Protein AF-A0A1I4YGW2-F1 (afdb_monomer)

Sequence (117 aa):
MNTLSDRAMLERALIAIEQVMGKRDAVLGWGVPAGTPAHEATSLCLAAASALVDVAQTLLRQPTESSREVLSAEWQAVIAHTKNAGRTAHQAVLLLATQQNLVAAQGGVLLTGNGKP

Structure (mmCIF, N/CA/C/O backbone):
data_AF-A0A1I4YGW2-F1
#
_entry.id   AF-A0A1I4YGW2-F1
#
loop_
_atom_site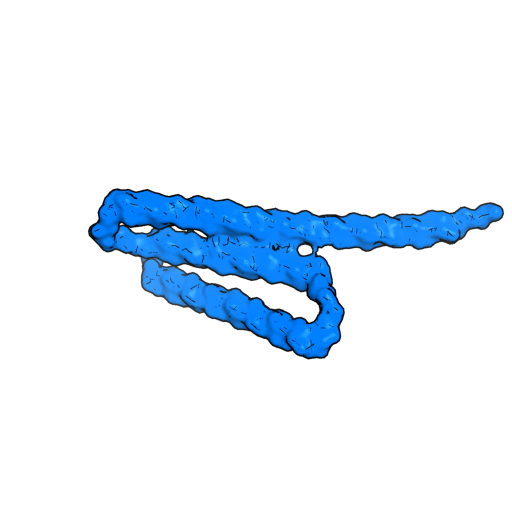.group_PDB
_atom_site.id
_atom_site.type_symbol
_atom_site.label_atom_id
_atom_site.label_alt_id
_atom_site.label_comp_id
_atom_site.label_asym_id
_atom_site.label_entity_id
_atom_site.label_seq_id
_atom_site.pdbx_PDB_ins_code
_atom_site.Cartn_x
_atom_site.Cartn_y
_atom_site.Cartn_z
_atom_site.occupancy
_atom_site.B_iso_or_equiv
_atom_site.auth_seq_id
_atom_site.auth_comp_id
_atom_site.auth_asym_id
_atom_site.auth_atom_id
_atom_site.pdbx_PDB_model_num
ATOM 1 N N . MET A 1 1 ? -22.365 11.095 1.553 1.00 56.12 1 MET A N 1
ATOM 2 C CA . MET A 1 1 ? -21.452 9.937 1.435 1.00 56.12 1 MET A CA 1
ATOM 3 C C . MET A 1 1 ? -22.094 8.772 2.159 1.00 56.12 1 MET A C 1
ATOM 5 O O . MET A 1 1 ? -22.484 8.942 3.308 1.00 56.12 1 MET A O 1
ATOM 9 N N . ASN A 1 2 ? -22.324 7.657 1.467 1.00 78.62 2 ASN A N 1
ATOM 10 C CA . ASN A 1 2 ? -22.909 6.463 2.072 1.00 78.62 2 ASN A CA 1
ATOM 11 C C . ASN A 1 2 ? -21.748 5.583 2.544 1.00 78.62 2 ASN A C 1
ATOM 13 O O . ASN A 1 2 ? -21.188 4.833 1.751 1.00 78.62 2 ASN A O 1
ATOM 17 N N . THR A 1 3 ? -21.373 5.704 3.817 1.00 75.12 3 THR A N 1
ATOM 18 C CA . THR A 1 3 ? -20.160 5.095 4.393 1.00 75.12 3 THR A CA 1
ATOM 19 C C . THR A 1 3 ? -20.089 3.577 4.201 1.00 75.12 3 THR A C 1
ATOM 21 O O . THR A 1 3 ? -19.002 3.028 4.039 1.00 75.12 3 THR A O 1
ATOM 24 N N . LEU A 1 4 ? -21.239 2.896 4.143 1.00 77.12 4 LEU A N 1
ATOM 25 C CA . LEU A 1 4 ? -21.330 1.467 3.823 1.00 77.12 4 LEU A CA 1
ATOM 26 C C . LEU A 1 4 ? -20.957 1.176 2.361 1.00 77.12 4 LEU A C 1
ATOM 28 O O . LEU A 1 4 ? -20.241 0.217 2.082 1.00 77.12 4 LEU A O 1
ATOM 32 N N . SER A 1 5 ? -21.406 2.022 1.430 1.00 88.56 5 SER A N 1
ATOM 33 C CA . SER A 1 5 ? -21.049 1.929 0.010 1.00 88.56 5 SER A CA 1
ATOM 34 C C . SER A 1 5 ? -19.566 2.230 -0.219 1.00 88.56 5 SER A C 1
ATOM 36 O O . SER A 1 5 ? -18.914 1.536 -0.999 1.00 88.56 5 SER A O 1
ATOM 38 N N . ASP A 1 6 ? -19.032 3.234 0.480 1.00 87.44 6 ASP A N 1
ATOM 39 C CA . ASP A 1 6 ? -17.622 3.627 0.391 1.00 87.44 6 ASP A CA 1
ATOM 40 C C . ASP A 1 6 ? -16.718 2.508 0.936 1.00 87.44 6 ASP A C 1
ATOM 42 O O . ASP A 1 6 ? -15.746 2.111 0.293 1.00 87.44 6 ASP A O 1
ATOM 46 N N . ARG A 1 7 ? -17.096 1.893 2.064 1.00 87.25 7 ARG A N 1
ATOM 47 C CA . ARG A 1 7 ? -16.384 0.739 2.631 1.00 87.25 7 ARG A CA 1
ATOM 48 C C . ARG A 1 7 ? -16.393 -0.476 1.701 1.00 87.25 7 ARG A C 1
ATOM 50 O O . ARG A 1 7 ? -15.337 -1.042 1.436 1.00 87.25 7 ARG A O 1
ATOM 57 N N . ALA A 1 8 ? -17.551 -0.830 1.142 1.00 91.38 8 ALA A N 1
ATOM 58 C CA . ALA A 1 8 ? -17.654 -1.933 0.186 1.00 91.38 8 ALA A CA 1
ATOM 59 C C . ALA A 1 8 ? -16.854 -1.672 -1.105 1.00 91.38 8 ALA A C 1
ATOM 61 O O . ALA A 1 8 ? -16.440 -2.605 -1.796 1.00 91.38 8 ALA A O 1
ATOM 62 N N . MET A 1 9 ? -16.656 -0.408 -1.487 1.00 93.88 9 MET A N 1
ATOM 63 C CA . MET A 1 9 ? -15.769 -0.044 -2.593 1.00 93.88 9 MET A CA 1
ATOM 64 C C . MET A 1 9 ? -14.296 -0.269 -2.226 1.00 93.88 9 MET A C 1
ATOM 66 O O . MET A 1 9 ? -13.574 -0.874 -3.015 1.00 93.88 9 MET A O 1
ATOM 70 N N . LEU A 1 10 ? -13.868 0.152 -1.033 1.00 93.25 10 LEU A N 1
ATOM 71 C CA . LEU A 1 10 ? -12.495 -0.046 -0.555 1.00 93.25 10 LEU A CA 1
ATOM 72 C C . LEU A 1 10 ? -12.136 -1.528 -0.388 1.00 93.25 10 LEU A C 1
ATOM 74 O O . LEU A 1 10 ? -11.048 -1.936 -0.779 1.00 93.25 10 LEU A O 1
ATOM 78 N N . GLU A 1 11 ? -13.049 -2.347 0.132 1.00 94.06 11 GLU A N 1
ATOM 79 C CA . GLU A 1 11 ? -12.844 -3.799 0.252 1.00 94.06 11 GLU A CA 1
ATOM 80 C C . GLU A 1 11 ? -12.670 -4.457 -1.127 1.00 94.06 11 GLU A C 1
ATOM 82 O O . GLU A 1 11 ? -11.745 -5.241 -1.338 1.00 94.06 11 GLU A O 1
ATOM 87 N N . ARG A 1 12 ? -13.492 -4.073 -2.115 1.00 94.56 12 ARG A N 1
ATOM 88 C CA . ARG A 1 12 ? -13.336 -4.541 -3.503 1.00 94.56 12 ARG A CA 1
ATOM 89 C C . ARG A 1 12 ? -12.021 -4.084 -4.133 1.00 94.56 12 ARG A C 1
ATOM 91 O O . ARG A 1 12 ? -11.421 -4.848 -4.887 1.00 94.56 12 ARG A O 1
ATOM 98 N N . ALA A 1 13 ? -11.580 -2.863 -3.838 1.00 94.00 13 ALA A N 1
ATOM 99 C CA . ALA A 1 13 ? -10.307 -2.345 -4.325 1.00 94.00 13 ALA A CA 1
ATOM 100 C C . ALA A 1 13 ? -9.123 -3.150 -3.770 1.00 94.00 13 ALA A C 1
ATOM 102 O O . ALA A 1 13 ? -8.248 -3.535 -4.543 1.00 94.00 13 ALA A O 1
ATOM 103 N N . LEU A 1 14 ? -9.130 -3.465 -2.470 1.00 93.62 14 LEU A N 1
ATOM 104 C CA . LEU A 1 14 ? -8.080 -4.270 -1.842 1.00 93.62 14 LEU A CA 1
ATOM 105 C C . LEU A 1 14 ? -7.993 -5.668 -2.471 1.00 93.62 14 LEU A C 1
ATOM 107 O O . LEU A 1 14 ? -6.924 -6.070 -2.923 1.00 93.62 14 LEU A O 1
ATOM 111 N N . ILE A 1 15 ? -9.137 -6.345 -2.620 1.00 95.44 15 ILE A N 1
ATOM 112 C CA . ILE A 1 15 ? -9.214 -7.661 -3.274 1.00 95.44 15 ILE A CA 1
ATOM 113 C C . ILE A 1 15 ? -8.648 -7.601 -4.700 1.00 95.44 15 ILE A C 1
ATOM 115 O O . ILE A 1 15 ? -7.908 -8.489 -5.121 1.00 95.44 15 ILE A O 1
ATOM 119 N N . ALA A 1 16 ? -8.983 -6.561 -5.467 1.00 95.12 16 ALA A N 1
ATOM 120 C CA . ALA A 1 16 ? -8.478 -6.409 -6.828 1.00 95.12 16 ALA A CA 1
ATOM 121 C C . ALA A 1 16 ? -6.950 -6.223 -6.862 1.00 95.12 16 ALA A C 1
ATOM 123 O O . ALA A 1 16 ? -6.285 -6.811 -7.718 1.00 95.12 16 ALA A O 1
ATOM 124 N N . ILE A 1 17 ? -6.386 -5.449 -5.929 1.00 93.69 17 ILE A N 1
ATOM 125 C CA . ILE A 1 17 ? -4.935 -5.253 -5.813 1.00 93.69 17 ILE A CA 1
ATOM 126 C C . ILE A 1 17 ? -4.240 -6.580 -5.482 1.00 93.69 17 ILE A C 1
ATOM 128 O O . ILE A 1 17 ? -3.297 -6.963 -6.177 1.00 93.69 17 ILE A O 1
ATOM 132 N N . GLU A 1 18 ? -4.744 -7.322 -4.496 1.00 91.94 18 GLU A N 1
ATOM 133 C CA . GLU A 1 18 ? -4.201 -8.626 -4.095 1.00 91.94 18 GLU A CA 1
ATOM 134 C C . GLU A 1 18 ? -4.258 -9.652 -5.233 1.00 91.94 18 GLU A C 1
ATOM 136 O O . GLU A 1 18 ? -3.293 -10.377 -5.474 1.00 91.94 18 GLU A O 1
ATOM 141 N N . GLN A 1 19 ? -5.349 -9.675 -6.005 1.00 92.31 19 GLN A N 1
ATOM 142 C CA . GLN A 1 19 ? -5.460 -10.534 -7.186 1.00 92.31 19 GLN A CA 1
ATOM 143 C C . GLN A 1 19 ? -4.423 -10.191 -8.256 1.00 92.31 19 GLN A C 1
ATOM 145 O O . GLN A 1 19 ? -3.878 -11.091 -8.899 1.00 92.31 19 GLN A O 1
ATOM 150 N N . VAL A 1 20 ? -4.155 -8.902 -8.484 1.00 90.56 20 VAL A N 1
ATOM 151 C CA . VAL A 1 20 ? -3.119 -8.471 -9.430 1.00 90.56 20 VAL A CA 1
ATOM 152 C C . VAL A 1 20 ? -1.739 -8.886 -8.926 1.00 90.56 20 VAL A C 1
ATOM 154 O O . VAL A 1 20 ? -0.954 -9.408 -9.716 1.00 90.56 20 VAL A O 1
ATOM 157 N N . MET A 1 21 ? -1.454 -8.716 -7.633 1.00 86.94 21 MET A N 1
ATOM 158 C CA . MET A 1 21 ? -0.195 -9.159 -7.024 1.00 86.94 21 MET A CA 1
ATOM 159 C C . MET A 1 21 ? -0.011 -10.678 -7.150 1.00 86.94 21 MET A C 1
ATOM 161 O O . MET A 1 21 ? 0.982 -11.123 -7.718 1.00 86.94 21 MET A O 1
ATOM 165 N N . GLY A 1 22 ? -1.011 -11.476 -6.765 1.00 85.12 22 GLY A N 1
ATOM 166 C CA . GLY A 1 22 ? -0.937 -12.938 -6.845 1.00 85.12 22 GLY A CA 1
ATOM 167 C C . GLY A 1 22 ? -0.776 -13.469 -8.275 1.00 85.12 22 GLY A C 1
ATOM 168 O O . GLY A 1 22 ? 0.004 -14.389 -8.514 1.00 85.12 22 GLY A O 1
ATOM 169 N N . LYS A 1 23 ? -1.448 -12.856 -9.263 1.00 85.44 23 LYS A N 1
ATOM 170 C CA . LYS A 1 23 ? -1.248 -13.196 -10.686 1.00 85.44 23 LYS A CA 1
ATOM 171 C C . LYS A 1 23 ? 0.182 -12.926 -11.145 1.00 85.44 23 LYS A C 1
ATOM 173 O O . LYS A 1 23 ? 0.715 -13.682 -11.950 1.00 85.44 23 LYS A O 1
ATOM 178 N N . ARG A 1 24 ? 0.798 -11.849 -10.660 1.00 77.62 24 ARG A N 1
ATOM 179 C CA . ARG A 1 24 ? 2.168 -11.472 -11.021 1.00 77.62 24 ARG A CA 1
ATOM 180 C C . ARG A 1 24 ? 3.197 -12.412 -10.402 1.00 77.62 24 ARG A C 1
ATOM 182 O O . ARG A 1 24 ? 4.113 -12.823 -11.108 1.00 77.62 24 ARG A O 1
ATOM 189 N N . ASP A 1 25 ? 3.007 -12.799 -9.145 1.00 76.38 25 ASP A N 1
ATOM 190 C CA . ASP A 1 25 ? 3.884 -13.757 -8.463 1.00 76.38 25 ASP A CA 1
ATOM 191 C C . ASP A 1 25 ? 3.798 -15.150 -9.106 1.00 76.38 25 ASP A C 1
ATOM 193 O O . ASP A 1 25 ? 4.815 -15.813 -9.315 1.00 76.38 25 ASP A O 1
ATOM 197 N N . ALA A 1 26 ? 2.597 -15.561 -9.531 1.00 77.00 26 ALA A N 1
ATOM 198 C CA . ALA A 1 26 ? 2.399 -16.810 -10.265 1.00 77.00 26 ALA A CA 1
ATOM 199 C C . ALA A 1 26 ? 3.158 -16.845 -11.606 1.00 77.00 26 ALA A C 1
ATOM 201 O O . ALA A 1 26 ? 3.667 -17.896 -11.986 1.00 77.00 26 ALA A O 1
ATOM 202 N N . VAL A 1 27 ? 3.280 -15.707 -12.303 1.00 67.94 27 VAL A N 1
ATOM 203 C CA . VAL A 1 27 ? 4.063 -15.597 -13.551 1.00 67.94 27 VAL A CA 1
ATOM 204 C C . VAL A 1 27 ? 5.571 -15.736 -13.292 1.00 67.94 27 VAL A C 1
ATOM 206 O O . VAL A 1 27 ? 6.284 -16.279 -14.133 1.00 67.94 27 VAL A O 1
ATOM 209 N N . LEU A 1 28 ? 6.068 -15.303 -12.128 1.00 65.06 28 LEU A N 1
ATOM 210 C CA . LEU A 1 28 ? 7.486 -15.420 -11.759 1.00 65.06 28 LEU A CA 1
ATOM 211 C C . LEU A 1 28 ? 7.886 -16.835 -11.318 1.00 65.06 28 LEU A C 1
ATOM 213 O O . LEU A 1 28 ? 9.018 -17.253 -11.562 1.00 65.06 28 LEU A O 1
ATOM 217 N N . GLY A 1 29 ? 6.964 -17.596 -10.719 1.00 60.34 29 GLY A N 1
ATOM 218 C CA . GLY A 1 29 ? 7.213 -18.969 -10.256 1.00 60.34 29 GLY A CA 1
ATOM 219 C C . GLY A 1 29 ? 7.596 -19.969 -11.359 1.00 60.34 29 GLY A C 1
ATOM 220 O O . GLY A 1 29 ? 8.064 -21.061 -11.053 1.00 60.34 29 GLY A O 1
ATOM 221 N N . TRP A 1 30 ? 7.447 -19.601 -12.636 1.00 59.94 30 TRP A N 1
ATOM 222 C CA . TRP A 1 30 ? 7.727 -20.448 -13.804 1.00 59.94 30 TRP A CA 1
ATOM 223 C C . TRP A 1 30 ? 9.163 -20.312 -14.353 1.00 59.94 30 TRP A C 1
ATOM 225 O O . TRP A 1 30 ? 9.416 -20.620 -15.516 1.00 59.94 30 TRP A O 1
ATOM 235 N N . GLY A 1 31 ? 10.126 -19.878 -13.530 1.00 55.25 31 GLY A N 1
ATOM 236 C CA . GLY A 1 31 ? 11.552 -19.859 -13.900 1.00 55.25 31 GLY A CA 1
ATOM 237 C C . GLY A 1 31 ? 11.976 -18.668 -14.767 1.00 55.25 31 GLY A C 1
ATOM 238 O O . GLY A 1 31 ? 12.958 -18.755 -15.504 1.00 55.25 31 GLY A O 1
ATOM 239 N N . VAL A 1 32 ? 11.246 -17.554 -14.690 1.00 54.84 32 VAL A N 1
ATOM 240 C CA . VAL A 1 32 ? 11.587 -16.300 -15.379 1.00 54.84 32 VAL A CA 1
ATOM 241 C C . VAL A 1 32 ? 12.748 -15.611 -14.635 1.00 54.84 32 VAL A C 1
ATOM 243 O O . VAL A 1 32 ? 12.734 -15.592 -13.402 1.00 54.84 32 VAL A O 1
ATOM 246 N N . PRO A 1 33 ? 13.761 -15.044 -15.329 1.00 53.12 33 PRO A N 1
ATOM 247 C CA . PRO A 1 33 ? 14.867 -14.343 -14.674 1.00 53.12 33 PRO A CA 1
ATOM 248 C C . PRO A 1 33 ? 14.346 -13.163 -13.843 1.00 53.12 33 PRO A C 1
ATOM 250 O O . PRO A 1 33 ? 13.279 -12.632 -14.147 1.00 53.12 33 PRO A O 1
ATOM 253 N N . ALA A 1 34 ? 15.112 -12.766 -12.820 1.00 59.47 34 ALA A N 1
ATOM 254 C CA . ALA A 1 34 ? 14.833 -11.671 -11.884 1.00 59.47 34 ALA A CA 1
ATOM 255 C C . ALA A 1 34 ? 13.937 -10.557 -12.467 1.00 59.47 34 ALA A C 1
ATOM 257 O O . ALA A 1 34 ? 14.219 -10.020 -13.541 1.00 59.47 34 ALA A O 1
ATOM 258 N N . GLY A 1 35 ? 12.850 -10.236 -11.752 1.00 68.38 35 GLY A N 1
ATOM 259 C CA . GLY A 1 35 ? 11.825 -9.293 -12.199 1.00 68.38 35 GLY A CA 1
ATOM 260 C C . GLY A 1 35 ? 12.428 -7.995 -12.736 1.00 68.38 35 GLY A C 1
ATOM 261 O O . GLY A 1 35 ? 13.309 -7.403 -12.121 1.00 68.38 35 GLY A O 1
ATOM 262 N N . THR A 1 36 ? 11.966 -7.560 -13.909 1.00 82.44 36 THR A N 1
ATOM 263 C CA . THR A 1 36 ? 12.435 -6.311 -14.526 1.00 82.44 36 THR A CA 1
ATOM 264 C C . THR A 1 36 ? 12.208 -5.111 -13.591 1.00 82.44 36 THR A C 1
ATOM 266 O O . THR A 1 36 ? 11.280 -5.146 -12.779 1.00 82.44 36 THR A O 1
ATOM 269 N N . PRO A 1 37 ? 12.953 -3.999 -13.735 1.00 84.88 37 PRO A N 1
ATOM 270 C CA . PRO A 1 37 ? 12.712 -2.801 -12.925 1.00 84.88 37 PRO A CA 1
ATOM 271 C C . PRO A 1 37 ? 11.268 -2.283 -13.041 1.00 84.88 37 PRO A C 1
ATOM 273 O O . PRO A 1 37 ? 10.679 -1.838 -12.062 1.00 84.88 37 PRO A O 1
ATOM 276 N N . ALA A 1 38 ? 10.644 -2.426 -14.215 1.00 85.06 38 ALA A N 1
ATOM 277 C CA . ALA A 1 38 ? 9.228 -2.119 -14.415 1.00 85.06 38 ALA A CA 1
ATOM 278 C C . ALA A 1 38 ? 8.295 -3.043 -13.610 1.00 85.06 38 ALA A C 1
ATOM 280 O O . ALA A 1 38 ? 7.276 -2.598 -13.069 1.00 85.06 38 ALA A O 1
ATOM 281 N N . HIS A 1 39 ? 8.639 -4.330 -13.508 1.00 85.62 39 HIS A N 1
ATOM 282 C CA . HIS A 1 39 ? 7.923 -5.263 -12.651 1.00 85.62 39 HIS A CA 1
ATOM 283 C C . HIS A 1 39 ? 8.028 -4.818 -11.189 1.00 85.62 39 HIS A C 1
ATOM 285 O O . HIS A 1 39 ? 7.000 -4.554 -10.571 1.00 85.62 39 HIS A O 1
ATOM 291 N N . GLU A 1 40 ? 9.236 -4.666 -10.654 1.00 88.88 40 GLU A N 1
ATOM 292 C CA . GLU A 1 40 ? 9.449 -4.273 -9.258 1.00 88.88 40 GLU A CA 1
ATOM 293 C C . GLU A 1 40 ? 8.793 -2.921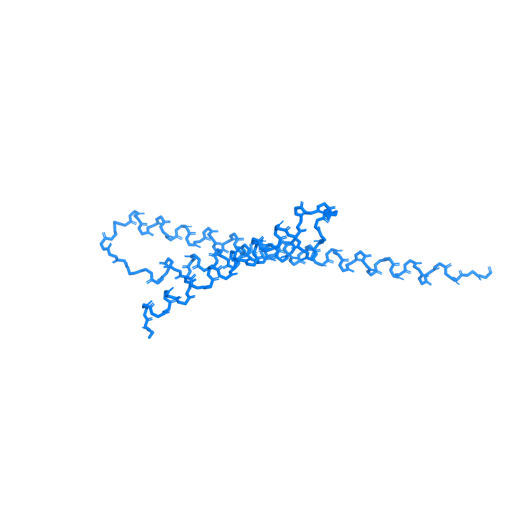 -8.927 1.00 88.88 40 GLU A C 1
ATOM 295 O O . GLU A 1 40 ? 8.064 -2.820 -7.940 1.00 88.88 40 GLU A O 1
ATOM 300 N N . ALA A 1 41 ? 8.911 -1.922 -9.808 1.00 90.12 41 ALA A N 1
ATOM 301 C CA . ALA A 1 41 ? 8.235 -0.632 -9.656 1.00 90.12 41 ALA A CA 1
ATOM 302 C C . ALA A 1 41 ? 6.711 -0.777 -9.553 1.00 90.12 41 ALA A C 1
ATOM 304 O O . ALA A 1 41 ? 6.070 -0.120 -8.735 1.00 90.12 41 ALA A O 1
ATOM 305 N N . THR A 1 42 ? 6.111 -1.672 -10.340 1.00 90.19 42 THR A N 1
ATOM 306 C CA . THR A 1 42 ? 4.667 -1.902 -10.245 1.00 90.19 42 THR A CA 1
ATOM 307 C C . THR A 1 42 ? 4.289 -2.605 -8.937 1.00 90.19 42 THR A C 1
ATOM 309 O O . THR A 1 42 ? 3.260 -2.273 -8.358 1.00 90.19 42 THR A O 1
ATOM 312 N N . SER A 1 43 ? 5.105 -3.541 -8.440 1.00 90.69 43 SER A N 1
ATOM 313 C CA . SER A 1 43 ? 4.867 -4.188 -7.141 1.00 90.69 43 SER A CA 1
ATOM 314 C C . SER A 1 43 ? 4.941 -3.173 -5.993 1.00 90.69 43 SER A C 1
ATOM 316 O O . SER A 1 43 ? 4.081 -3.173 -5.115 1.00 90.69 43 SER A O 1
ATOM 318 N N . LEU A 1 44 ? 5.895 -2.239 -6.056 1.00 91.88 44 LEU A N 1
ATOM 319 C CA . LEU A 1 44 ? 5.992 -1.105 -5.133 1.00 91.88 44 LEU A CA 1
ATOM 320 C C . LEU A 1 44 ? 4.742 -0.205 -5.208 1.00 91.88 44 LEU A C 1
ATOM 322 O O . LEU A 1 44 ? 4.161 0.135 -4.178 1.00 91.88 44 LEU A O 1
ATOM 326 N N . CYS A 1 45 ? 4.263 0.130 -6.408 1.00 93.25 45 CYS A N 1
ATOM 327 C CA . CYS A 1 45 ? 3.036 0.918 -6.571 1.00 93.25 45 CYS A CA 1
ATOM 328 C C . CYS A 1 45 ? 1.788 0.206 -6.024 1.00 93.25 45 CYS A C 1
ATOM 330 O O . CYS A 1 45 ? 0.951 0.850 -5.394 1.00 93.25 45 CYS A O 1
ATOM 332 N N . LEU A 1 46 ? 1.661 -1.109 -6.229 1.00 93.19 46 LEU A N 1
ATOM 333 C CA . LEU A 1 46 ? 0.543 -1.897 -5.696 1.00 93.19 46 LEU A CA 1
ATOM 334 C C . LEU A 1 46 ? 0.582 -1.954 -4.164 1.00 93.19 46 LEU A C 1
ATOM 336 O O . LEU A 1 46 ? -0.442 -1.733 -3.526 1.00 93.19 46 LEU A O 1
ATOM 340 N N . ALA A 1 47 ? 1.763 -2.138 -3.568 1.00 92.56 47 ALA A N 1
ATOM 341 C CA . ALA A 1 47 ? 1.931 -2.092 -2.116 1.00 92.56 47 ALA A CA 1
ATOM 342 C C . ALA A 1 47 ? 1.581 -0.710 -1.531 1.00 92.56 47 ALA A C 1
ATOM 344 O O . ALA A 1 47 ? 0.909 -0.619 -0.501 1.00 92.56 47 ALA A O 1
ATOM 345 N N . ALA A 1 48 ? 1.985 0.373 -2.205 1.00 92.94 48 ALA A N 1
ATOM 346 C CA . ALA A 1 48 ? 1.600 1.728 -1.817 1.00 92.94 48 ALA A CA 1
ATOM 347 C C . ALA A 1 48 ? 0.078 1.938 -1.908 1.00 92.94 48 ALA A C 1
ATOM 349 O O . ALA A 1 48 ? -0.511 2.539 -1.010 1.00 92.94 48 ALA A O 1
ATOM 350 N N . ALA A 1 49 ? -0.565 1.412 -2.955 1.00 94.00 49 ALA A N 1
ATOM 351 C CA . ALA A 1 49 ? -2.012 1.485 -3.125 1.00 94.00 49 ALA A CA 1
ATOM 352 C C . ALA A 1 49 ? -2.766 0.731 -2.016 1.00 94.00 49 ALA A C 1
ATOM 354 O O . ALA A 1 49 ? -3.691 1.303 -1.441 1.00 94.00 49 ALA A O 1
ATOM 355 N N . SER A 1 50 ? -2.347 -0.488 -1.655 1.00 93.25 50 SER A N 1
ATOM 356 C CA . SER A 1 50 ? -2.945 -1.237 -0.536 1.00 93.25 50 SER A CA 1
ATOM 357 C C . SER A 1 50 ? -2.856 -0.462 0.779 1.00 93.25 50 SER A C 1
ATOM 359 O O . SER A 1 50 ? -3.866 -0.276 1.452 1.00 93.25 50 SER A O 1
ATOM 361 N N . ALA A 1 51 ? -1.684 0.100 1.097 1.00 92.75 51 ALA A N 1
ATOM 362 C CA . ALA A 1 51 ? -1.502 0.886 2.318 1.00 92.75 51 ALA A CA 1
ATOM 363 C C . ALA A 1 51 ? -2.403 2.137 2.371 1.00 92.75 51 ALA A C 1
ATOM 365 O O . ALA A 1 51 ? -2.852 2.534 3.446 1.00 92.75 51 ALA A O 1
ATOM 366 N N . LEU A 1 52 ? -2.692 2.767 1.226 1.00 92.94 52 LEU A N 1
ATOM 367 C CA . LEU A 1 52 ? -3.631 3.894 1.157 1.00 92.94 52 LEU A CA 1
ATOM 368 C C . LEU A 1 52 ? -5.090 3.454 1.327 1.00 92.94 52 LEU A C 1
ATOM 370 O O . LEU A 1 52 ? -5.879 4.191 1.922 1.00 92.94 52 LEU A O 1
ATOM 374 N N . VAL A 1 53 ? -5.452 2.261 0.846 1.00 92.88 53 VAL A N 1
ATOM 375 C CA . VAL A 1 53 ? -6.775 1.672 1.095 1.00 92.88 53 VAL A CA 1
ATOM 376 C C . VAL A 1 53 ? -6.966 1.402 2.590 1.00 92.88 53 VAL A C 1
ATOM 378 O O . VAL A 1 53 ? -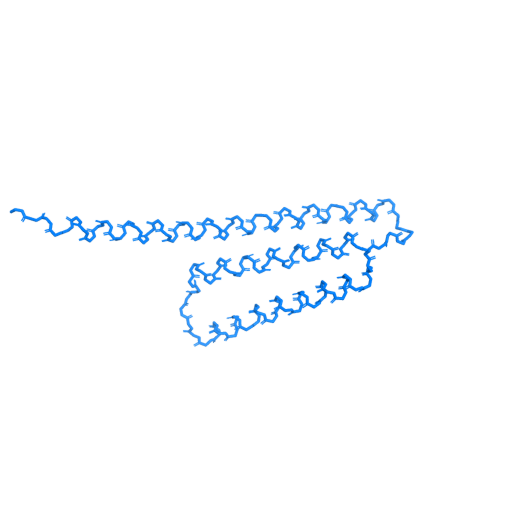8.009 1.773 3.129 1.00 92.88 53 VAL A O 1
ATOM 381 N N . ASP A 1 54 ? -5.954 0.877 3.286 1.00 89.94 54 ASP A N 1
ATOM 382 C CA . ASP A 1 54 ? -6.000 0.652 4.741 1.00 89.94 54 ASP A CA 1
ATOM 383 C C . ASP A 1 54 ? -6.184 1.963 5.527 1.00 89.94 54 ASP A C 1
ATOM 385 O O . ASP A 1 54 ? -6.977 2.043 6.473 1.00 89.94 54 ASP A O 1
ATOM 389 N N . VAL A 1 55 ? -5.499 3.032 5.101 1.00 91.50 55 VAL A N 1
ATOM 390 C CA . VAL A 1 55 ? -5.686 4.383 5.655 1.00 91.50 55 VAL A CA 1
ATOM 391 C C . VAL A 1 55 ? -7.122 4.859 5.446 1.00 91.50 55 VAL A C 1
ATOM 393 O O . VAL A 1 55 ? -7.761 5.309 6.397 1.00 91.50 55 VAL A O 1
ATOM 396 N N . ALA A 1 56 ? -7.659 4.731 4.230 1.00 90.81 56 ALA A N 1
ATOM 397 C CA . ALA A 1 56 ? -9.026 5.143 3.925 1.00 90.81 56 ALA A CA 1
ATOM 398 C C . ALA A 1 56 ? -10.062 4.357 4.749 1.00 90.81 56 ALA A C 1
ATOM 400 O O . ALA A 1 56 ? -11.005 4.947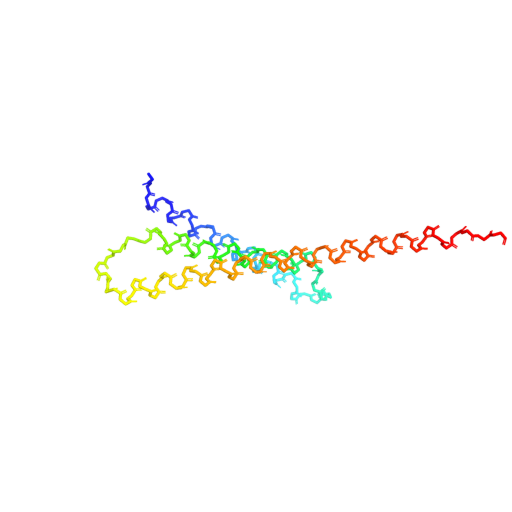 5.277 1.00 90.81 56 ALA A O 1
ATOM 401 N N . GLN A 1 57 ? -9.864 3.047 4.929 1.00 89.75 57 GLN A N 1
ATOM 402 C CA . GLN A 1 57 ? -10.720 2.216 5.780 1.00 89.75 57 GLN A CA 1
ATOM 403 C C . GLN A 1 57 ? -10.655 2.632 7.253 1.00 89.75 57 GLN A C 1
ATOM 405 O O . GLN A 1 57 ? -11.687 2.657 7.926 1.00 89.75 57 GLN A O 1
ATOM 410 N N . THR A 1 58 ? -9.464 2.981 7.748 1.00 88.06 58 THR A N 1
ATOM 411 C CA . THR A 1 58 ? -9.270 3.464 9.124 1.00 88.06 58 THR A CA 1
ATOM 412 C C . THR A 1 58 ? -9.982 4.799 9.341 1.00 88.06 58 THR A C 1
ATOM 414 O O . THR A 1 58 ? -10.693 4.956 10.327 1.00 88.06 58 THR A O 1
ATOM 417 N N . LEU A 1 59 ? -9.881 5.731 8.388 1.00 87.50 59 LEU A N 1
ATOM 418 C CA . LEU A 1 59 ? -10.533 7.045 8.466 1.00 87.50 59 LEU A CA 1
ATOM 419 C C . LEU A 1 59 ? -12.063 6.984 8.339 1.00 87.50 59 LEU A C 1
ATOM 421 O O . LEU A 1 59 ? -12.758 7.820 8.913 1.00 87.50 59 LEU A O 1
ATOM 425 N N . LEU A 1 60 ? -12.600 6.019 7.586 1.00 86.88 60 LEU A N 1
ATOM 426 C CA . LEU A 1 60 ? -14.048 5.815 7.446 1.00 86.88 60 LEU A CA 1
ATOM 427 C C . LEU A 1 60 ? -14.669 5.041 8.614 1.00 86.88 60 LEU A C 1
ATOM 429 O O . LEU A 1 60 ? -15.898 4.968 8.718 1.00 86.88 60 LEU A O 1
ATOM 433 N N . ARG A 1 61 ? -13.851 4.437 9.482 1.00 82.56 61 ARG A N 1
ATOM 434 C CA . ARG A 1 61 ? -14.338 3.736 10.666 1.00 82.56 61 ARG A CA 1
ATOM 435 C C . ARG A 1 61 ? -14.932 4.765 11.629 1.00 82.56 61 ARG A C 1
ATOM 437 O O . ARG A 1 61 ? -14.275 5.726 12.013 1.00 82.56 61 ARG A O 1
ATOM 444 N N . GLN A 1 62 ? -16.195 4.578 12.009 1.00 71.62 62 GLN A N 1
ATOM 445 C CA . GLN A 1 62 ? -16.799 5.423 13.035 1.00 71.62 62 GLN A CA 1
ATOM 446 C C . GLN A 1 62 ? -16.105 5.150 14.376 1.00 71.62 62 GLN A C 1
ATOM 448 O O . GLN A 1 62 ? -15.955 3.978 14.730 1.00 71.62 62 GLN A O 1
ATOM 453 N N . PRO A 1 63 ? -15.695 6.185 15.126 1.00 64.31 63 PRO A N 1
ATOM 454 C CA . PRO A 1 63 ? -15.150 6.001 16.462 1.00 64.31 63 PRO A CA 1
ATOM 455 C C . PRO A 1 63 ? -16.269 5.525 17.400 1.00 64.31 63 PRO A C 1
ATOM 457 O O . PRO A 1 63 ? -17.028 6.319 17.948 1.00 64.31 63 PRO A O 1
ATOM 460 N N . THR A 1 64 ? -16.409 4.213 17.558 1.00 65.00 64 THR A N 1
ATOM 461 C CA . THR A 1 64 ? -17.240 3.589 18.597 1.00 65.00 64 THR A CA 1
ATOM 462 C C . THR A 1 64 ? -16.483 3.623 19.910 1.00 65.00 64 THR A C 1
ATOM 464 O O . THR A 1 64 ? -15.509 2.892 20.003 1.00 65.00 64 THR A O 1
ATOM 467 N N . GLU A 1 65 ? -16.897 4.458 20.873 1.00 61.78 65 GLU A N 1
ATOM 468 C CA . GLU A 1 65 ? -16.381 4.541 22.262 1.00 61.78 65 GLU A CA 1
ATOM 469 C C . GLU A 1 65 ? -14.916 4.085 22.459 1.00 61.78 65 GLU A C 1
ATOM 471 O O . GLU A 1 65 ? -14.582 3.344 23.383 1.00 61.78 65 GLU A O 1
ATOM 476 N N . SER A 1 66 ? -14.016 4.507 21.568 1.00 71.81 66 SER A N 1
ATOM 477 C CA . SER A 1 66 ? -12.610 4.123 21.643 1.00 71.81 66 SER A CA 1
ATOM 478 C C . SER A 1 66 ? -11.949 4.970 22.718 1.00 71.81 66 SER A C 1
ATOM 480 O O . SER A 1 66 ? -12.112 6.194 22.740 1.00 71.81 66 SER A O 1
ATOM 482 N N . SER A 1 67 ? -11.173 4.344 23.605 1.00 83.25 67 SER A N 1
ATOM 483 C CA . SER A 1 67 ? -10.378 5.098 24.572 1.00 83.25 67 SER A CA 1
ATOM 484 C C . SER A 1 67 ? -9.419 6.050 23.840 1.00 83.25 67 SER A C 1
ATOM 486 O O . SER A 1 67 ? -9.037 5.823 22.685 1.00 83.25 67 SER A O 1
ATOM 488 N N . ARG A 1 68 ? -9.006 7.135 24.505 1.00 83.88 68 ARG A N 1
ATOM 489 C CA . ARG A 1 68 ? -8.081 8.124 23.924 1.00 83.88 68 ARG A CA 1
ATOM 490 C C . ARG A 1 68 ? -6.779 7.467 23.445 1.00 83.88 68 ARG A C 1
ATOM 492 O O . ARG 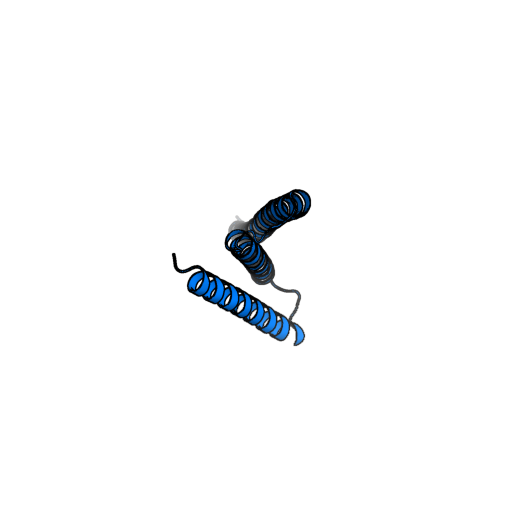A 1 68 ? -6.200 7.901 22.452 1.00 83.88 68 ARG A O 1
ATOM 499 N N . GLU A 1 69 ? -6.335 6.420 24.131 1.00 87.38 69 GLU A N 1
ATOM 500 C CA . GLU A 1 69 ? -5.142 5.640 23.805 1.00 87.38 69 GLU A CA 1
ATOM 501 C C . GLU A 1 69 ? -5.320 4.865 22.495 1.00 87.38 69 GLU A C 1
ATOM 503 O O . GLU A 1 69 ? -4.428 4.900 21.648 1.00 87.38 69 GLU A O 1
ATOM 508 N N . VAL A 1 70 ? -6.484 4.233 22.293 1.00 85.06 70 VAL A N 1
ATOM 509 C CA . VAL A 1 70 ? -6.821 3.523 21.046 1.00 85.06 70 VAL A CA 1
ATOM 510 C C . VAL A 1 70 ? -6.847 4.497 19.875 1.00 85.06 70 VAL A C 1
ATOM 512 O O . VAL A 1 70 ? -6.196 4.255 18.862 1.00 85.06 70 VAL A O 1
ATOM 515 N N . LEU A 1 71 ? -7.512 5.643 20.041 1.00 85.12 71 LEU A N 1
ATOM 516 C CA . LEU A 1 71 ? -7.574 6.667 19.000 1.00 85.12 71 LEU A CA 1
ATOM 517 C C . LEU A 1 71 ? -6.177 7.209 18.653 1.00 85.12 71 LEU A C 1
ATOM 519 O O . LEU A 1 71 ? -5.854 7.411 17.484 1.00 85.12 71 LEU A O 1
ATOM 523 N N . SER A 1 72 ? -5.324 7.423 19.659 1.00 88.75 72 SER A N 1
ATOM 524 C CA . SER A 1 72 ? -3.933 7.844 19.450 1.00 88.75 72 SER A CA 1
ATOM 525 C C . SER A 1 72 ? -3.139 6.809 18.645 1.00 88.75 72 SER A C 1
ATOM 527 O O . SER A 1 72 ? -2.443 7.170 17.694 1.00 88.75 72 SER A O 1
ATOM 529 N N . ALA A 1 73 ? -3.278 5.520 18.972 1.00 88.06 73 ALA A N 1
ATOM 530 C CA . ALA A 1 73 ? -2.623 4.437 18.242 1.00 88.06 73 ALA A CA 1
ATOM 531 C C . ALA A 1 73 ? -3.108 4.338 16.784 1.00 88.06 73 ALA A C 1
ATOM 533 O O . ALA A 1 73 ? -2.284 4.186 15.881 1.00 88.06 73 ALA A O 1
ATOM 534 N N . GLU A 1 74 ? -4.412 4.495 16.536 1.00 87.06 74 GLU A N 1
ATOM 535 C CA . GLU A 1 74 ? -4.982 4.522 15.182 1.00 87.06 74 GLU A CA 1
ATOM 536 C C . GLU A 1 74 ? -4.422 5.686 14.352 1.00 87.06 74 GLU A C 1
ATOM 538 O O . GLU A 1 74 ? -3.992 5.485 13.215 1.00 87.06 74 GLU A O 1
ATOM 543 N N . TRP A 1 75 ? -4.322 6.890 14.926 1.00 90.00 75 TRP A N 1
ATOM 544 C CA . TRP A 1 75 ? -3.705 8.029 14.238 1.00 90.00 75 TRP A CA 1
ATOM 545 C C . TRP A 1 75 ? -2.224 7.806 13.927 1.00 90.00 75 TRP A C 1
ATOM 547 O O . TRP A 1 75 ? -1.765 8.156 12.836 1.00 90.00 75 TRP A O 1
ATOM 557 N N . GLN A 1 76 ? -1.468 7.196 14.844 1.00 92.12 76 GLN A N 1
ATOM 558 C CA . GLN A 1 76 ? -0.070 6.842 14.580 1.00 92.12 76 GLN A CA 1
ATOM 559 C C . GLN A 1 76 ? 0.047 5.817 13.448 1.00 92.12 76 GLN A C 1
ATOM 561 O O . GLN A 1 76 ? 0.906 5.970 12.576 1.00 92.12 76 GLN A O 1
ATOM 566 N N . ALA A 1 77 ? -0.843 4.822 13.410 1.00 88.50 77 ALA A N 1
ATOM 567 C CA . ALA A 1 77 ? -0.899 3.850 12.325 1.00 88.50 77 ALA A CA 1
ATOM 568 C C . ALA A 1 77 ? -1.204 4.530 10.981 1.00 88.50 77 ALA A C 1
ATOM 570 O O . ALA A 1 77 ? -0.470 4.322 10.015 1.00 88.50 77 ALA A O 1
ATOM 571 N N . VAL A 1 78 ? -2.201 5.421 10.921 1.00 92.06 78 VAL A N 1
ATOM 572 C CA . VAL A 1 78 ? -2.539 6.192 9.708 1.00 92.06 78 VAL A CA 1
ATOM 573 C C . VAL A 1 78 ? -1.334 6.979 9.185 1.00 92.06 78 VAL A C 1
ATOM 575 O O . VAL A 1 78 ? -1.020 6.931 7.991 1.00 92.06 78 VAL A O 1
ATOM 578 N N . ILE A 1 79 ? -0.615 7.671 10.073 1.00 92.31 79 ILE A N 1
ATOM 579 C CA . ILE A 1 79 ? 0.592 8.426 9.713 1.00 92.31 79 ILE A CA 1
ATOM 580 C C . ILE A 1 79 ? 1.681 7.484 9.184 1.00 92.31 79 ILE A C 1
ATOM 582 O O . ILE A 1 79 ? 2.321 7.785 8.171 1.00 92.31 79 ILE A O 1
ATOM 586 N N . ALA A 1 80 ? 1.903 6.350 9.851 1.00 91.44 80 ALA A N 1
ATOM 587 C CA . ALA A 1 80 ? 2.917 5.376 9.463 1.00 91.44 80 ALA A CA 1
ATOM 588 C C . ALA A 1 80 ? 2.619 4.751 8.091 1.00 91.44 80 ALA A C 1
ATOM 590 O O . ALA A 1 80 ? 3.501 4.739 7.228 1.00 91.44 80 ALA A O 1
ATOM 591 N N . HIS A 1 81 ? 1.382 4.309 7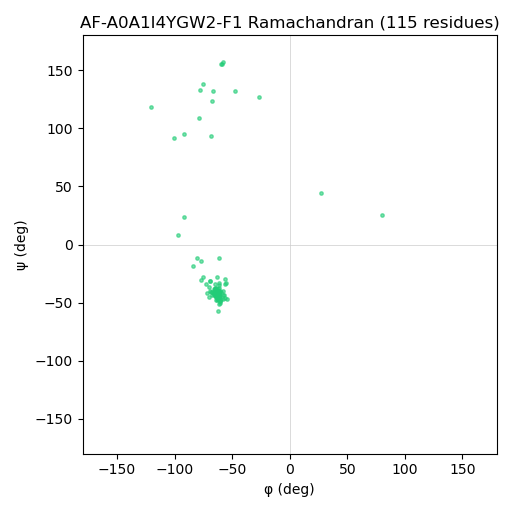.853 1.00 90.25 81 HIS A N 1
ATOM 592 C CA . HIS A 1 81 ? 0.958 3.736 6.574 1.00 90.25 81 HIS A CA 1
ATOM 593 C C . HIS A 1 81 ? 1.056 4.750 5.433 1.00 90.25 81 HIS A C 1
ATOM 595 O O . HIS A 1 81 ? 1.604 4.428 4.381 1.00 90.25 81 HIS A O 1
ATOM 601 N N . THR A 1 82 ? 0.649 6.002 5.663 1.00 93.75 82 THR A N 1
ATOM 602 C CA . THR A 1 82 ? 0.765 7.069 4.655 1.00 93.75 82 THR A CA 1
ATOM 603 C C . THR A 1 82 ? 2.228 7.358 4.301 1.00 93.75 82 THR A C 1
ATOM 605 O O . THR A 1 82 ? 2.581 7.469 3.126 1.00 93.75 82 THR A O 1
ATOM 608 N N . LYS A 1 83 ? 3.120 7.428 5.303 1.00 95.06 83 LYS A N 1
ATOM 609 C CA . LYS A 1 83 ? 4.567 7.596 5.071 1.00 95.06 83 LYS A CA 1
ATOM 610 C C . LYS A 1 83 ? 5.167 6.415 4.314 1.00 95.06 83 LYS A C 1
ATOM 612 O O . LYS A 1 83 ? 5.995 6.625 3.430 1.00 95.06 83 LYS A O 1
ATOM 617 N N . ASN A 1 84 ? 4.769 5.191 4.658 1.00 91.50 84 ASN A N 1
ATOM 618 C CA . ASN A 1 84 ? 5.210 3.990 3.957 1.00 91.50 84 ASN A CA 1
ATOM 619 C C . ASN A 1 84 ? 4.768 4.024 2.496 1.00 91.50 84 ASN A C 1
ATOM 621 O O . ASN A 1 84 ? 5.628 3.931 1.629 1.00 91.50 84 ASN A O 1
ATOM 625 N N . ALA A 1 85 ? 3.486 4.278 2.227 1.00 94.06 85 ALA A N 1
ATOM 626 C CA . ALA A 1 85 ? 2.964 4.398 0.869 1.00 94.06 85 ALA A CA 1
ATOM 627 C C . ALA A 1 85 ? 3.741 5.435 0.042 1.00 94.06 85 ALA A C 1
ATOM 629 O O . ALA A 1 85 ? 4.181 5.139 -1.068 1.00 94.06 85 ALA A O 1
ATOM 630 N N . GLY A 1 86 ? 3.988 6.622 0.611 1.00 92.31 86 GLY A N 1
ATOM 631 C CA . GLY A 1 86 ? 4.769 7.670 -0.047 1.00 92.31 86 GLY A CA 1
ATOM 632 C C . GLY A 1 86 ? 6.208 7.246 -0.358 1.00 92.31 86 GLY A C 1
ATOM 633 O O . GLY A 1 86 ? 6.683 7.455 -1.474 1.00 92.31 86 GLY A O 1
ATOM 634 N N . ARG A 1 87 ? 6.902 6.605 0.594 1.00 95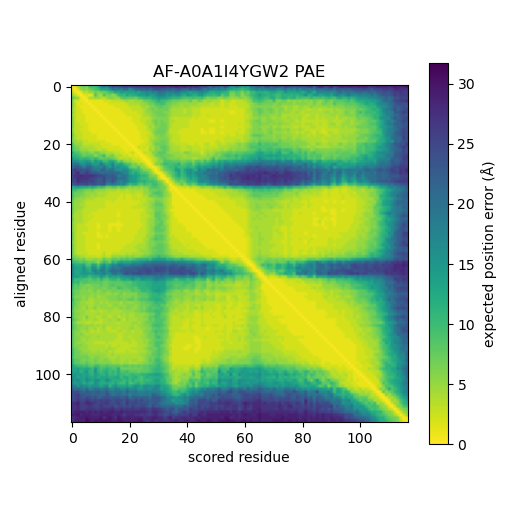.12 87 ARG A N 1
ATOM 635 C CA . ARG A 1 87 ? 8.266 6.093 0.374 1.00 95.12 87 ARG A CA 1
ATOM 636 C C . ARG A 1 87 ? 8.306 5.008 -0.692 1.00 95.12 87 ARG A C 1
ATOM 638 O O . ARG A 1 87 ? 9.158 5.068 -1.571 1.00 95.12 87 ARG A O 1
ATOM 645 N N . THR A 1 88 ? 7.381 4.058 -0.640 1.00 92.44 88 THR A N 1
ATOM 646 C CA . THR A 1 88 ? 7.309 2.946 -1.589 1.00 92.44 88 THR A CA 1
ATOM 647 C C . THR A 1 88 ? 7.017 3.445 -3.006 1.00 92.44 88 THR A C 1
ATOM 649 O O . THR A 1 88 ? 7.702 3.055 -3.950 1.00 92.44 88 THR A O 1
ATOM 652 N N . ALA A 1 89 ? 6.086 4.390 -3.165 1.00 92.62 89 ALA A N 1
ATOM 653 C CA . ALA A 1 89 ? 5.834 5.037 -4.452 1.00 92.62 89 ALA A CA 1
ATOM 654 C C . ALA A 1 89 ? 7.063 5.816 -4.956 1.00 92.62 89 ALA A C 1
ATOM 656 O O . ALA A 1 89 ? 7.414 5.739 -6.132 1.00 92.62 89 ALA A O 1
ATOM 657 N N . HIS A 1 90 ? 7.766 6.524 -4.067 1.00 94.00 90 HIS A N 1
ATOM 658 C CA . HIS A 1 90 ? 8.994 7.229 -4.427 1.00 94.00 90 HIS A CA 1
ATOM 659 C C . HIS A 1 90 ? 10.108 6.271 -4.882 1.00 94.00 90 HIS A C 1
ATOM 661 O O . HIS A 1 90 ? 10.782 6.546 -5.872 1.00 94.00 90 HIS A O 1
ATOM 667 N N . GLN A 1 91 ? 10.266 5.119 -4.222 1.00 93.56 91 GLN A N 1
ATOM 668 C CA . GLN A 1 91 ? 11.211 4.076 -4.637 1.00 93.56 91 GLN A CA 1
ATOM 669 C C . GLN A 1 91 ? 10.898 3.553 -6.044 1.00 93.56 91 GLN A C 1
ATOM 671 O O . GLN A 1 91 ? 11.817 3.400 -6.845 1.00 93.56 91 GLN A O 1
ATOM 676 N N . ALA A 1 92 ? 9.617 3.353 -6.374 1.00 93.25 92 ALA A N 1
ATOM 677 C CA . ALA A 1 92 ? 9.200 2.953 -7.717 1.00 93.25 92 ALA A CA 1
ATOM 678 C C . ALA A 1 92 ? 9.608 3.992 -8.775 1.00 93.25 92 ALA A C 1
ATOM 680 O O . ALA A 1 92 ? 10.144 3.639 -9.824 1.00 93.25 92 ALA A O 1
ATOM 681 N N . VAL A 1 93 ? 9.407 5.282 -8.479 1.00 93.69 93 VAL A N 1
ATOM 682 C CA . VAL A 1 93 ? 9.815 6.384 -9.364 1.00 93.69 93 VAL A CA 1
ATOM 683 C C . VAL A 1 93 ? 11.328 6.399 -9.567 1.00 93.69 93 VAL A C 1
ATOM 685 O O . VAL A 1 93 ? 11.786 6.499 -10.704 1.00 93.69 93 VAL A O 1
ATOM 688 N N . LEU A 1 94 ? 12.111 6.270 -8.490 1.00 94.38 94 LEU A N 1
ATOM 689 C CA . LEU A 1 94 ? 13.571 6.239 -8.585 1.00 94.38 94 LEU A CA 1
ATOM 690 C C . LEU A 1 94 ? 14.058 5.051 -9.417 1.00 94.38 94 LEU A C 1
ATOM 692 O O . LEU A 1 94 ? 14.928 5.229 -10.264 1.00 94.38 94 LEU A O 1
ATOM 696 N N . LEU A 1 95 ? 13.473 3.868 -9.224 1.00 92.19 95 LEU A N 1
ATOM 697 C CA . LEU A 1 95 ? 13.814 2.662 -9.976 1.00 92.19 95 LEU A CA 1
ATOM 698 C C . LEU A 1 95 ? 13.544 2.813 -11.483 1.00 92.19 95 LEU A C 1
ATOM 700 O O . LEU A 1 95 ? 14.360 2.416 -12.314 1.00 92.19 95 LEU A O 1
ATOM 704 N N . LEU A 1 96 ? 12.417 3.421 -11.854 1.00 90.19 96 LEU A N 1
ATOM 705 C CA . LEU A 1 96 ? 12.101 3.688 -13.259 1.00 90.19 96 LEU A CA 1
ATOM 706 C C . LEU A 1 96 ? 13.022 4.759 -13.856 1.00 90.19 96 LEU A C 1
ATOM 708 O O . LEU A 1 96 ? 13.487 4.612 -14.987 1.00 90.19 96 LEU A O 1
ATOM 712 N N . ALA A 1 97 ? 13.331 5.809 -13.093 1.00 89.50 97 ALA A N 1
ATOM 713 C CA . ALA A 1 97 ? 14.247 6.858 -13.528 1.00 89.50 97 ALA A CA 1
ATOM 714 C C . ALA A 1 97 ? 15.672 6.318 -13.742 1.00 89.50 97 ALA A C 1
ATOM 716 O O . ALA A 1 97 ? 16.316 6.660 -14.736 1.00 89.50 97 ALA A O 1
ATOM 717 N N . THR A 1 98 ? 16.165 5.439 -12.860 1.00 88.88 98 THR A N 1
ATOM 718 C CA . THR A 1 98 ? 17.477 4.801 -13.052 1.00 88.88 98 THR A CA 1
ATOM 719 C C . THR A 1 98 ? 17.488 3.917 -14.295 1.00 88.88 98 THR A C 1
ATOM 721 O O . THR A 1 98 ? 18.431 4.007 -15.082 1.00 88.88 98 THR A O 1
ATOM 724 N N . GLN A 1 99 ? 16.427 3.140 -14.540 1.00 87.38 99 GLN A N 1
ATOM 725 C CA . GLN A 1 99 ? 16.297 2.344 -15.762 1.00 87.38 99 GLN A CA 1
ATOM 726 C C . GLN A 1 99 ? 16.320 3.226 -17.021 1.00 87.38 99 GLN A C 1
ATOM 728 O O . GLN A 1 99 ? 17.053 2.929 -17.965 1.00 87.38 99 GLN A O 1
ATOM 733 N N . GLN A 1 100 ? 15.560 4.324 -17.036 1.00 83.62 100 GLN A N 1
ATOM 734 C CA . GLN A 1 100 ? 15.514 5.245 -18.173 1.00 83.62 100 GLN A CA 1
ATOM 735 C C . GLN A 1 100 ? 16.885 5.875 -18.460 1.00 83.62 100 GLN A C 1
ATOM 737 O O . GLN A 1 100 ? 17.305 5.940 -19.616 1.00 83.62 100 GLN A O 1
ATOM 742 N N . ASN A 1 101 ? 17.611 6.277 -17.414 1.00 85.44 101 ASN A N 1
ATOM 743 C CA . ASN A 1 101 ? 18.952 6.845 -17.544 1.00 85.44 101 ASN A CA 1
ATOM 744 C C . ASN A 1 101 ? 19.963 5.831 -18.104 1.00 85.44 101 ASN A C 1
ATOM 746 O O . ASN A 1 101 ? 20.780 6.189 -18.952 1.00 85.44 101 ASN A O 1
ATOM 750 N N . LEU A 1 102 ? 19.890 4.562 -17.682 1.00 83.25 102 LEU A N 1
ATOM 751 C CA . LEU A 1 102 ? 20.741 3.497 -18.224 1.00 83.25 102 LEU A CA 1
ATOM 752 C C . LEU A 1 102 ? 20.480 3.263 -19.717 1.00 83.25 102 LEU A C 1
ATOM 754 O O . LEU A 1 102 ? 21.428 3.161 -20.494 1.00 83.25 102 LEU A O 1
ATOM 758 N N . VAL A 1 103 ? 19.209 3.229 -20.130 1.00 81.75 103 VAL A N 1
ATOM 759 C CA . VAL A 1 103 ? 18.831 3.085 -21.546 1.00 81.75 103 VAL A CA 1
ATOM 760 C C . VAL A 1 103 ? 19.335 4.275 -22.373 1.00 81.75 103 VAL A C 1
ATOM 762 O O . VAL A 1 103 ? 19.911 4.079 -23.444 1.00 81.75 103 VAL A O 1
ATOM 765 N N . ALA A 1 104 ? 19.189 5.503 -21.865 1.00 79.62 104 ALA A N 1
ATOM 766 C CA . ALA A 1 104 ? 19.680 6.707 -22.538 1.00 79.62 104 ALA A CA 1
ATOM 767 C C . ALA A 1 104 ? 21.213 6.708 -22.698 1.00 79.62 104 ALA A C 1
ATOM 769 O O . ALA A 1 104 ? 21.722 7.036 -23.771 1.00 79.62 104 ALA A O 1
ATOM 770 N N . ALA A 1 105 ? 21.953 6.284 -21.667 1.00 76.94 105 ALA A N 1
ATOM 771 C CA . ALA A 1 105 ? 23.410 6.178 -21.720 1.00 76.94 105 ALA A CA 1
ATOM 772 C C . ALA A 1 105 ? 23.884 5.134 -22.749 1.00 76.94 105 ALA A C 1
ATOM 774 O O . ALA A 1 105 ? 24.814 5.397 -23.511 1.00 76.94 105 ALA A O 1
ATOM 775 N N . GLN A 1 106 ? 23.217 3.978 -22.831 1.00 73.94 106 GLN A N 1
ATOM 776 C CA . GLN A 1 106 ? 23.529 2.938 -23.821 1.00 73.94 106 GLN A CA 1
ATOM 777 C C . GLN A 1 106 ? 23.257 3.403 -25.262 1.00 73.94 106 GLN A C 1
ATOM 779 O O . GLN A 1 106 ? 24.054 3.127 -26.161 1.00 73.94 106 GLN A O 1
ATOM 784 N N . GLY A 1 107 ? 22.176 4.160 -25.480 1.00 68.88 107 GLY A N 1
ATOM 785 C CA . GLY A 1 107 ? 21.875 4.775 -26.777 1.00 68.88 107 GLY A CA 1
ATOM 786 C C . GLY A 1 107 ? 22.905 5.829 -27.200 1.00 68.88 107 GLY A C 1
ATOM 787 O O . GLY A 1 107 ? 23.284 5.885 -28.369 1.00 68.88 107 GLY A O 1
ATOM 788 N N . GLY A 1 108 ? 23.417 6.619 -26.250 1.00 63.84 108 GLY A N 1
ATOM 789 C CA . GLY A 1 108 ? 24.478 7.600 -26.502 1.00 63.84 108 GLY A CA 1
ATOM 790 C C . GLY A 1 108 ? 25.811 6.961 -26.909 1.00 63.84 108 GLY A C 1
ATOM 791 O O . GLY A 1 108 ? 26.440 7.416 -27.862 1.00 63.84 108 GLY A O 1
ATOM 792 N N . VAL A 1 109 ? 26.209 5.861 -26.259 1.00 60.19 109 VAL A N 1
ATOM 793 C CA . VAL A 1 109 ? 27.455 5.134 -26.577 1.00 60.19 109 VAL A CA 1
ATOM 794 C C . VAL A 1 109 ? 27.440 4.575 -28.007 1.00 60.19 109 VAL A C 1
ATOM 796 O O . VAL A 1 109 ? 28.427 4.725 -28.731 1.00 60.19 109 VAL A O 1
ATOM 799 N N . LEU A 1 110 ? 26.315 4.005 -28.458 1.00 58.72 110 LEU A N 1
ATOM 800 C CA . LEU A 1 110 ? 26.170 3.469 -29.820 1.00 58.72 110 LEU A CA 1
ATOM 801 C C . LEU A 1 110 ? 26.261 4.550 -30.909 1.00 58.72 110 LEU A C 1
ATOM 803 O O . LEU A 1 110 ? 26.811 4.296 -31.979 1.00 58.72 110 LEU A O 1
ATOM 807 N N . LEU A 1 111 ? 25.778 5.765 -30.637 1.00 57.66 111 LEU A N 1
ATOM 808 C CA . LEU A 1 111 ? 25.859 6.886 -31.581 1.00 57.66 111 LEU A CA 1
ATOM 809 C C . LEU A 1 111 ? 27.269 7.494 -31.658 1.00 57.66 111 LEU A C 1
ATOM 811 O O . LEU A 1 111 ? 27.662 7.993 -32.709 1.00 57.66 111 LEU A O 1
ATOM 815 N N . THR A 1 112 ? 28.056 7.409 -30.582 1.00 58.09 112 THR A N 1
ATOM 816 C CA . THR A 1 112 ? 29.451 7.891 -30.564 1.00 58.09 112 THR A CA 1
ATOM 817 C C . THR A 1 112 ? 30.472 6.886 -31.112 1.00 58.09 112 THR A C 1
ATOM 819 O O . THR A 1 112 ? 31.567 7.284 -31.495 1.00 58.09 112 THR A O 1
ATOM 822 N N . GLY A 1 113 ? 30.125 5.594 -31.198 1.00 52.97 113 GLY A N 1
ATOM 823 C CA . GLY A 1 113 ? 31.017 4.535 -31.694 1.00 52.97 113 GLY A CA 1
ATOM 824 C C . GLY A 1 113 ? 31.188 4.467 -33.219 1.00 52.97 113 GLY A C 1
ATOM 825 O O . GLY A 1 113 ? 32.118 3.821 -33.692 1.00 52.97 113 GLY A O 1
ATOM 826 N N . ASN A 1 114 ? 30.332 5.148 -33.992 1.00 54.97 114 ASN A N 1
ATOM 827 C CA . ASN A 1 114 ? 30.354 5.134 -35.465 1.00 54.97 114 ASN A CA 1
ATOM 828 C C . ASN A 1 114 ? 31.098 6.323 -36.104 1.00 54.97 114 ASN A C 1
ATOM 830 O O . ASN A 1 114 ? 31.059 6.490 -37.322 1.00 54.97 114 ASN A O 1
ATOM 834 N N . GLY A 1 115 ? 31.786 7.150 -35.315 1.00 51.56 115 GLY A N 1
ATOM 835 C CA . GLY A 1 115 ? 32.607 8.251 -35.820 1.00 51.56 115 GLY A CA 1
ATOM 836 C C . GLY A 1 115 ? 34.090 7.891 -35.833 1.00 51.56 115 GLY A C 1
ATOM 837 O O . GLY A 1 115 ? 34.778 8.131 -34.845 1.00 51.56 115 GLY A O 1
ATOM 838 N N . LYS A 1 116 ? 34.594 7.348 -36.945 1.00 44.34 116 LYS A N 1
ATOM 839 C CA . LYS A 1 116 ? 36.035 7.186 -37.188 1.00 44.34 116 LYS A CA 1
ATOM 840 C C . LYS A 1 116 ? 36.426 7.954 -38.462 1.00 44.34 116 LYS A C 1
ATOM 842 O O . LYS A 1 116 ? 35.877 7.613 -39.509 1.00 44.34 116 LYS A O 1
ATOM 847 N N . PRO A 1 117 ? 37.307 8.972 -38.408 1.00 53.34 117 PRO A N 1
ATOM 848 C CA . PRO A 1 117 ? 38.120 9.361 -39.557 1.00 53.34 117 PRO A CA 1
ATOM 849 C C . PRO A 1 117 ? 39.296 8.392 -39.758 1.00 53.34 117 PRO A C 1
ATOM 851 O O . PRO A 1 117 ? 39.811 7.847 -38.751 1.00 53.34 117 PRO A O 1
#

Radius of gyration: 21.1 Å; Cα contacts (8 Å, |Δi|>4): 59; chains: 1; bounding box: 61×30×64 Å

Foldseek 3Di:
DPLVVVLVVLVVVLVVLVVVVVVLVVVVVPPDPDDDLLSQLVVLQSLLVNLVSVLVNLVSDDPDPDPPVRVVVSVVSSVVSNVSSVVSNVVSVVSVVVVVVVVVVVVVVVVVVPDDD

Solvent-accessible surface area (backbone atoms only — not comparable to full-atom values): 6502 Å² total; per-residue (Å²): 135,59,67,68,62,55,49,57,48,46,56,51,49,47,54,52,50,51,52,54,50,52,56,52,54,59,60,47,74,74,76,56,75,80,74,50,59,71,51,52,25,49,54,29,41,48,54,18,49,47,35,48,45,53,36,52,55,60,72,69,50,75,86,69,91,59,51,72,66,55,52,51,51,52,52,53,47,40,53,50,34,50,51,48,21,53,50,33,39,50,51,20,51,52,46,47,51,53,52,52,52,52,54,52,52,55,56,51,53,62,68,60,71,76,73,76,135

Nearest PDB structures (foldseek):
  8qae-assembly2_C-2  TM=5.424E-01  e=1.507E+00  synthetic construct
  7ca3-assembly1_A  TM=5.633E-01  e=5.427E+00  Homo sapiens
  8hf2-assembly1_A  TM=2.632E-01 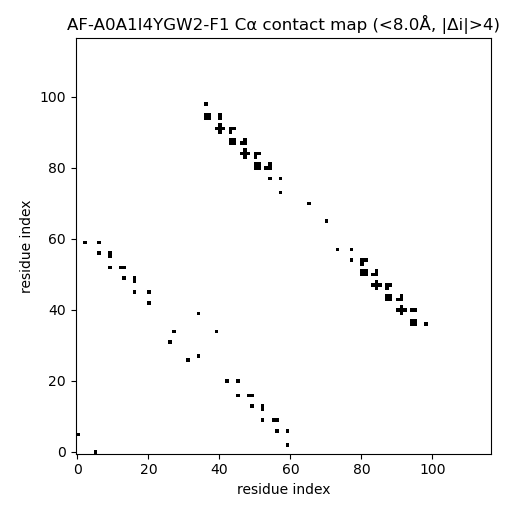 e=8.921E-01  Arabidopsis thaliana

Mean predicted aligned error: 9.3 Å

pLDDT: mean 82.43, std 13.23, range [44.34, 95.44]

Secondary structure (DSSP, 8-state):
--HHHHHHHHHHHHHHHHHHHHHHHHHHTTT--S--HHHHHHH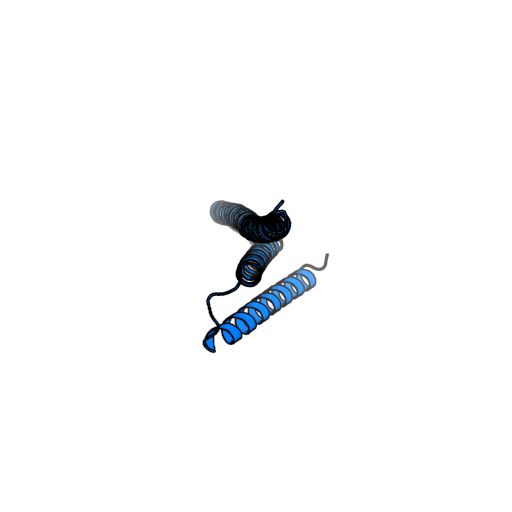HHHHHHHHHHHHHHHHHS---S--HHHHHHHHHHHHHHHHHHHHHHHHHHHHHHHHHHHHHHHHHHHHHTT---